Protein AF-A0A7C3JIB1-F1 (afdb_monomer_lite)

pLDDT: mean 74.87, std 16.01, range [36.19, 91.88]

Foldseek 3Di:
DDQAEPPPCQCVPDDVPFDKDWDADVVNSHTDHIDGDPDPPDDDDDDDDDDDDDPPDPCLVKFKWKFFFQDADLVQQKTFTQTDCGPPPDHGGTDIAREPPSCQVPPHDGGWIWIFIARPVRSHTDDIDTDD

Sequence (132 aa):
MGYRVDPPSLLEGLKSGDKVRFTIDVPKKAIVKIEKGTALAAASSPQPSQGTGAAAPAAQKTVVGEGKVVATVPASSQIVVEHGEIKGFMEAMTMGYPVDPPSLLEGLKFGDKVRFTIDVSKKAIVKIEKMK

Radius of gyration: 20.58 Å; chains: 1; bounding box: 49×37×48 Å

Structure (mmCIF, N/CA/C/O backbone):
data_AF-A0A7C3JIB1-F1
#
_entry.id   AF-A0A7C3JIB1-F1
#
loop_
_atom_site.group_PDB
_atom_site.id
_atom_site.type_symbol
_atom_site.label_atom_id
_atom_site.label_alt_id
_atom_site.label_comp_id
_atom_site.label_asym_id
_atom_site.label_entity_id
_atom_site.label_seq_id
_atom_site.pdbx_PDB_ins_code
_atom_site.Cartn_x
_atom_site.Cartn_y
_atom_site.Cartn_z
_atom_site.occupancy
_atom_site.B_iso_or_equiv
_atom_site.auth_seq_id
_atom_site.auth_comp_id
_atom_site.auth_asym_id
_atom_site.auth_atom_id
_atom_site.pdbx_PDB_model_num
ATOM 1 N N . MET A 1 1 ? 31.635 2.985 -2.087 1.00 51.03 1 MET A N 1
ATOM 2 C CA . MET A 1 1 ? 30.942 4.214 -2.536 1.00 51.03 1 MET A CA 1
ATOM 3 C C . MET A 1 1 ? 30.284 4.864 -1.327 1.00 51.03 1 MET A C 1
ATOM 5 O O . MET A 1 1 ? 29.254 4.375 -0.889 1.00 51.03 1 MET A O 1
ATOM 9 N N . GLY A 1 2 ? 30.904 5.880 -0.724 1.00 63.56 2 GLY A N 1
ATOM 10 C CA . GLY A 1 2 ? 30.287 6.621 0.383 1.00 63.56 2 GLY A CA 1
ATOM 11 C C . GLY A 1 2 ? 29.382 7.727 -0.156 1.00 63.56 2 GLY A C 1
ATOM 12 O O . GLY A 1 2 ? 29.767 8.415 -1.099 1.00 63.56 2 GLY A O 1
ATOM 13 N N . TYR A 1 3 ? 28.191 7.888 0.415 1.00 70.75 3 TYR A N 1
ATOM 14 C CA . TYR A 1 3 ? 27.325 9.030 0.126 1.00 70.75 3 TYR A CA 1
ATOM 15 C C . TYR A 1 3 ? 27.896 10.272 0.820 1.00 70.75 3 TYR A C 1
ATOM 17 O O . TYR A 1 3 ? 28.278 10.208 1.990 1.00 70.75 3 TYR A O 1
ATOM 25 N N . ARG A 1 4 ? 27.992 11.395 0.101 1.00 75.19 4 ARG A N 1
ATOM 26 C CA . ARG A 1 4 ? 28.371 12.682 0.703 1.00 75.19 4 ARG A CA 1
ATOM 27 C C . ARG A 1 4 ? 27.183 13.207 1.507 1.00 75.19 4 ARG A C 1
ATOM 29 O O . ARG A 1 4 ? 26.049 13.098 1.054 1.00 75.19 4 ARG A O 1
ATOM 36 N N . VAL A 1 5 ? 27.433 13.747 2.692 1.00 75.06 5 VAL A N 1
ATOM 37 C CA . VAL A 1 5 ? 26.408 14.431 3.488 1.00 75.06 5 VAL A CA 1
ATOM 38 C C . VAL A 1 5 ? 26.454 15.908 3.135 1.00 75.06 5 VAL A C 1
ATOM 40 O O . VAL A 1 5 ? 27.526 16.508 3.210 1.00 75.06 5 VAL A O 1
ATOM 43 N N . ASP A 1 6 ? 25.315 16.465 2.742 1.00 77.88 6 ASP A N 1
ATOM 44 C CA . ASP A 1 6 ? 25.183 17.873 2.383 1.00 77.88 6 ASP A CA 1
ATOM 45 C C . ASP A 1 6 ? 23.845 18.402 2.923 1.00 77.88 6 ASP A C 1
ATOM 47 O O . ASP A 1 6 ? 22.793 17.894 2.522 1.00 77.88 6 ASP A O 1
ATOM 51 N N . PRO A 1 7 ? 23.844 19.374 3.854 1.00 75.44 7 PRO A N 1
ATOM 52 C CA . PRO A 1 7 ? 24.993 20.084 4.435 1.00 75.44 7 PRO A CA 1
ATOM 53 C C . PRO A 1 7 ? 25.773 19.274 5.501 1.00 75.44 7 PRO A C 1
ATOM 55 O O . PRO A 1 7 ? 25.183 18.457 6.216 1.00 75.44 7 PRO A O 1
ATOM 58 N N . PRO A 1 8 ? 27.088 19.524 5.693 1.00 73.56 8 PRO A N 1
ATOM 59 C CA . PRO A 1 8 ? 27.924 18.794 6.659 1.00 73.56 8 PRO A CA 1
ATOM 60 C C . PRO A 1 8 ? 27.500 18.993 8.125 1.00 73.56 8 PRO A C 1
ATOM 62 O O . PRO A 1 8 ? 27.802 18.148 8.966 1.00 73.56 8 PRO A O 1
ATOM 65 N N . SER A 1 9 ? 26.736 20.047 8.429 1.00 76.69 9 SER A N 1
ATOM 66 C CA . SER A 1 9 ? 26.140 20.301 9.749 1.00 76.69 9 SER A CA 1
ATOM 67 C C . SER A 1 9 ? 25.200 19.184 10.219 1.00 76.69 9 SER A C 1
ATOM 69 O O . SER A 1 9 ? 24.930 19.065 11.407 1.00 76.69 9 SER A O 1
ATOM 71 N N . LEU A 1 10 ? 24.723 18.320 9.316 1.00 73.50 10 LEU A N 1
ATOM 72 C CA . LEU A 1 10 ? 23.921 17.148 9.680 1.00 73.50 10 LEU A CA 1
ATOM 73 C C . LEU A 1 10 ? 24.710 16.096 10.478 1.00 73.50 10 LEU A C 1
ATOM 75 O O . LEU A 1 10 ? 24.103 15.258 11.143 1.00 73.50 10 LEU A O 1
ATOM 79 N N . LEU A 1 11 ? 26.047 16.119 10.416 1.00 70.44 11 LEU A N 1
ATOM 80 C CA . LEU A 1 11 ? 26.894 15.282 11.270 1.00 70.44 11 LEU A CA 1
ATOM 81 C C . LEU A 1 11 ? 27.184 15.925 12.630 1.00 70.44 11 LEU A C 1
ATOM 83 O O . LEU A 1 11 ? 27.689 15.249 13.531 1.00 70.44 11 LEU A O 1
ATOM 87 N N . GLU A 1 12 ? 26.889 17.214 12.788 1.00 69.69 12 GLU A N 1
ATOM 88 C CA . GLU A 1 12 ? 27.233 17.978 13.978 1.00 69.69 12 GLU A CA 1
ATOM 89 C C . GLU A 1 12 ? 26.400 17.470 15.166 1.00 69.69 12 GLU A C 1
ATOM 91 O O . GLU A 1 12 ? 25.176 17.579 15.220 1.00 69.69 12 GLU A O 1
ATOM 96 N N . GLY A 1 13 ? 27.076 16.799 16.101 1.00 69.88 13 GLY A N 1
ATOM 97 C CA . GLY A 1 13 ? 26.459 16.175 17.271 1.00 69.88 13 GLY A CA 1
ATOM 98 C C . GLY A 1 13 ? 26.185 14.674 17.153 1.00 69.88 13 GLY A C 1
ATOM 99 O O . GLY A 1 13 ? 25.708 14.097 18.132 1.00 69.88 13 GLY A O 1
ATOM 100 N N . LEU A 1 14 ? 26.482 14.016 16.029 1.00 71.81 14 LEU A N 1
ATOM 101 C CA . LEU A 1 14 ? 26.458 12.551 15.950 1.00 71.81 14 LEU A CA 1
ATOM 102 C C . LEU A 1 14 ? 27.720 11.970 16.589 1.00 71.81 14 LEU A C 1
ATOM 104 O O . LEU A 1 14 ? 28.832 12.412 16.308 1.00 71.81 14 LEU A O 1
ATOM 108 N N . LYS A 1 15 ? 27.554 10.965 17.450 1.00 68.94 15 LYS A N 1
ATOM 109 C CA . LYS A 1 15 ? 28.667 10.271 18.107 1.00 68.94 15 LYS A CA 1
ATOM 110 C C . LYS A 1 15 ? 28.795 8.865 17.538 1.00 68.94 15 LYS A C 1
ATOM 112 O O . LYS A 1 15 ? 27.792 8.232 17.217 1.00 68.94 15 LYS A O 1
ATOM 117 N N . SER A 1 16 ? 30.019 8.360 17.423 1.00 62.34 16 SER A N 1
ATOM 118 C CA . SER A 1 16 ? 30.263 6.979 17.000 1.00 62.34 16 SER A CA 1
ATOM 119 C C . SER A 1 16 ? 29.493 6.010 17.905 1.00 62.34 16 SER A C 1
ATOM 121 O O . SER A 1 16 ? 29.715 5.996 19.115 1.00 62.34 16 SER A O 1
ATOM 123 N N . GLY A 1 17 ? 28.572 5.236 17.322 1.00 68.94 17 GLY A N 1
ATOM 124 C CA . GLY A 1 17 ? 27.663 4.335 18.044 1.00 68.94 17 GLY A CA 1
ATOM 125 C C . GLY A 1 17 ? 26.209 4.815 18.135 1.00 68.94 17 GLY A C 1
ATOM 126 O O . GLY A 1 17 ? 25.347 4.030 18.525 1.00 68.94 17 GLY A O 1
ATOM 127 N N . ASP A 1 18 ? 25.913 6.056 17.739 1.00 71.31 18 ASP A N 1
ATOM 128 C CA . ASP A 1 18 ? 24.545 6.577 17.680 1.00 71.31 18 ASP A CA 1
ATOM 129 C C . ASP A 1 18 ? 23.789 5.973 16.486 1.00 71.31 18 ASP A C 1
ATOM 131 O O . ASP A 1 18 ? 24.279 5.965 15.350 1.00 71.31 18 ASP A O 1
ATOM 135 N N . LYS A 1 19 ? 22.593 5.431 16.734 1.00 71.44 19 LYS A N 1
ATOM 136 C CA . LYS A 1 19 ? 21.740 4.911 15.662 1.00 71.44 19 LYS A CA 1
ATOM 137 C C . LYS A 1 19 ? 21.012 6.073 15.009 1.00 71.44 19 LYS A C 1
ATOM 139 O O . LYS A 1 19 ? 20.047 6.597 15.551 1.00 71.44 19 LYS A O 1
ATOM 144 N N . VAL A 1 20 ? 21.4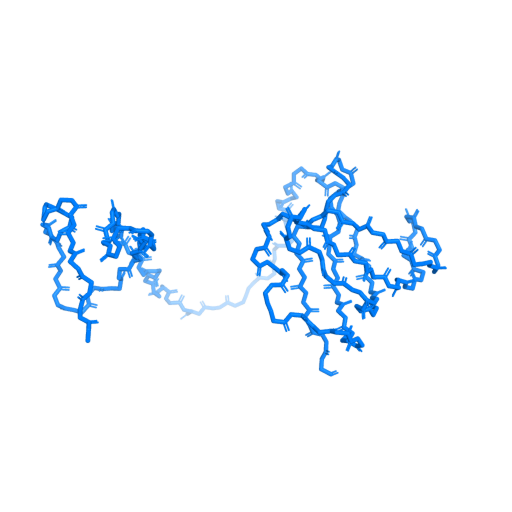51 6.443 13.815 1.00 77.38 20 VAL A N 1
ATOM 145 C CA . VAL A 1 20 ? 20.866 7.554 13.062 1.00 77.38 20 VAL A CA 1
ATOM 146 C C . VAL A 1 20 ? 20.005 7.045 11.919 1.00 77.38 20 VAL A C 1
ATOM 148 O O . VAL A 1 20 ? 20.341 6.058 11.263 1.00 77.38 20 VAL A O 1
ATOM 151 N N . ARG A 1 21 ? 18.899 7.742 11.658 1.00 79.00 21 ARG A N 1
ATOM 152 C CA . ARG A 1 21 ? 18.153 7.596 10.408 1.00 79.00 21 ARG A CA 1
ATOM 153 C C . ARG A 1 21 ? 18.648 8.659 9.434 1.00 79.00 21 ARG A C 1
ATOM 155 O O . ARG A 1 21 ? 18.713 9.834 9.786 1.00 79.00 21 ARG A O 1
ATOM 162 N N . PHE A 1 22 ? 19.006 8.259 8.220 1.00 80.38 22 PHE A N 1
ATOM 163 C CA . PHE A 1 22 ? 19.442 9.176 7.169 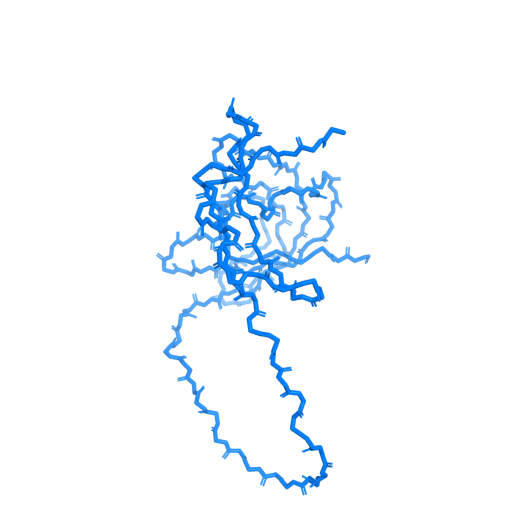1.00 80.38 22 PHE A CA 1
ATOM 164 C C . PHE A 1 22 ? 18.555 9.023 5.934 1.00 80.38 22 PHE A C 1
ATOM 166 O O . PHE A 1 22 ? 18.133 7.922 5.592 1.00 80.38 22 PHE A O 1
ATOM 173 N N . THR A 1 23 ? 18.258 10.141 5.276 1.00 82.12 23 THR A N 1
ATOM 174 C CA . THR A 1 23 ? 17.502 10.182 4.017 1.00 82.12 23 THR A CA 1
ATOM 175 C C . THR A 1 23 ? 18.466 10.496 2.880 1.00 82.12 23 THR A C 1
ATOM 177 O O . THR A 1 23 ? 19.150 11.523 2.917 1.00 82.12 23 THR A O 1
ATOM 180 N N . ILE A 1 24 ? 18.534 9.606 1.887 1.00 82.25 24 ILE A N 1
ATOM 181 C CA . ILE A 1 24 ? 19.384 9.767 0.702 1.00 82.25 24 ILE A CA 1
ATOM 182 C C . ILE A 1 24 ? 18.552 10.369 -0.429 1.00 82.25 24 ILE A C 1
ATOM 184 O O . ILE A 1 24 ? 17.537 9.803 -0.828 1.00 82.25 24 ILE A O 1
ATOM 188 N N . ASP A 1 25 ? 19.030 11.474 -0.992 1.00 79.19 25 ASP A N 1
ATOM 189 C CA . ASP A 1 25 ? 18.570 11.999 -2.269 1.00 79.19 25 ASP A CA 1
ATOM 190 C C . ASP A 1 25 ? 19.294 11.245 -3.396 1.00 79.19 25 ASP A C 1
ATOM 192 O O . ASP A 1 25 ? 20.471 11.475 -3.686 1.00 79.19 25 ASP A O 1
ATOM 196 N N . VAL A 1 26 ? 18.603 10.263 -3.983 1.00 78.81 26 VAL A N 1
ATOM 197 C CA . VAL A 1 26 ? 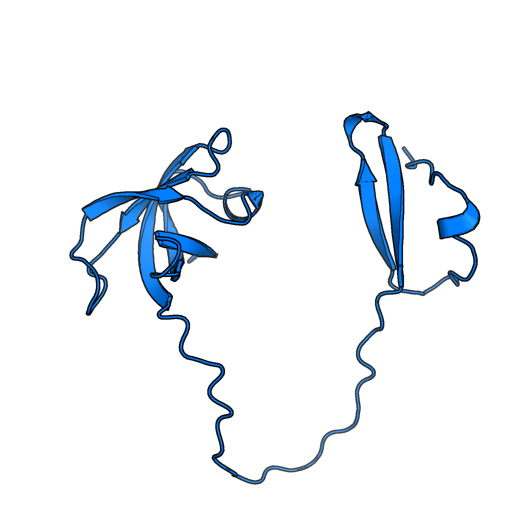19.121 9.403 -5.060 1.00 78.81 26 VAL A CA 1
ATOM 198 C C . VAL A 1 26 ? 19.599 10.193 -6.290 1.00 78.81 26 VAL A C 1
ATOM 200 O O . VAL A 1 26 ? 20.688 9.867 -6.773 1.00 78.81 26 VAL A O 1
ATOM 203 N N . PRO A 1 27 ? 18.887 11.228 -6.794 1.00 77.38 27 PRO A N 1
ATOM 204 C CA . PRO A 1 27 ? 19.362 11.968 -7.962 1.00 77.38 27 PRO A CA 1
ATOM 205 C C . PRO A 1 27 ? 20.649 12.756 -7.682 1.00 77.38 27 PRO A C 1
ATOM 207 O O . PRO A 1 27 ? 21.488 12.866 -8.574 1.00 77.38 27 PRO A O 1
ATOM 210 N N . LYS A 1 28 ? 20.862 13.240 -6.450 1.00 70.19 28 LYS A N 1
ATOM 211 C CA . LYS A 1 28 ? 22.097 13.946 -6.059 1.00 70.19 28 LYS A CA 1
ATOM 212 C C . LYS A 1 28 ? 23.158 13.054 -5.418 1.00 70.19 28 LYS A C 1
ATOM 214 O O . LYS A 1 28 ? 24.255 13.533 -5.138 1.00 70.19 28 LYS A O 1
ATOM 219 N N . LYS A 1 29 ? 22.870 11.768 -5.172 1.00 78.88 29 LYS A N 1
ATOM 220 C CA . LYS A 1 29 ? 23.751 10.842 -4.427 1.00 78.88 29 LYS A CA 1
ATOM 221 C C . LYS A 1 29 ? 24.239 11.433 -3.089 1.00 78.88 29 LYS A C 1
ATOM 223 O O . LYS A 1 29 ? 25.365 11.166 -2.659 1.00 78.88 29 LYS A O 1
ATOM 228 N N . ALA A 1 30 ? 23.386 12.206 -2.419 1.00 80.44 30 ALA A N 1
ATOM 229 C CA . ALA A 1 30 ? 23.735 12.931 -1.201 1.00 80.44 30 ALA A CA 1
ATOM 230 C C . ALA A 1 30 ? 22.767 12.621 -0.054 1.00 80.44 30 ALA A C 1
ATOM 232 O O . ALA A 1 30 ? 21.575 12.411 -0.269 1.00 80.44 30 ALA A O 1
ATOM 233 N N . ILE A 1 31 ? 23.276 12.591 1.176 1.00 80.88 31 ILE A N 1
ATOM 234 C CA . ILE A 1 31 ? 22.454 12.527 2.385 1.00 80.88 31 ILE A CA 1
ATOM 235 C C . ILE A 1 31 ? 22.015 13.953 2.709 1.00 80.88 31 ILE A C 1
ATOM 237 O O . ILE A 1 31 ? 22.845 14.776 3.085 1.00 80.88 31 ILE A O 1
ATOM 241 N N . VAL A 1 32 ? 20.716 14.213 2.569 1.00 83.81 32 VAL A N 1
ATOM 242 C CA . VAL A 1 32 ? 20.109 15.549 2.728 1.00 83.81 32 VAL A CA 1
ATOM 243 C C . VAL A 1 32 ? 19.435 15.743 4.083 1.00 83.81 32 VAL A C 1
ATOM 245 O O . VAL A 1 32 ? 19.028 16.849 4.434 1.00 83.81 32 VAL A O 1
ATOM 248 N N . LYS A 1 33 ? 19.285 14.666 4.862 1.00 79.38 33 LYS A N 1
ATOM 249 C CA . LYS A 1 33 ? 18.688 14.722 6.196 1.00 79.38 33 LYS A CA 1
ATOM 250 C C . LYS A 1 33 ? 19.223 13.600 7.069 1.00 79.38 33 LYS A C 1
ATOM 252 O O . LYS A 1 33 ? 19.218 12.442 6.651 1.00 79.38 33 LYS A O 1
ATOM 257 N N . ILE A 1 34 ? 19.651 13.943 8.280 1.00 77.12 34 ILE A N 1
ATOM 258 C CA . ILE A 1 34 ? 20.037 12.983 9.313 1.00 77.12 34 ILE A CA 1
ATOM 259 C C . ILE A 1 34 ? 19.275 13.334 10.581 1.00 77.12 34 ILE A C 1
ATOM 261 O O . ILE A 1 34 ? 19.255 14.486 11.000 1.00 77.12 34 ILE A O 1
ATOM 265 N N . GLU A 1 35 ? 18.635 12.343 11.185 1.00 73.69 35 GLU A N 1
ATOM 266 C CA . GLU A 1 35 ? 17.975 12.498 12.472 1.00 73.69 35 GLU A CA 1
ATOM 267 C C . GLU A 1 35 ? 18.498 11.427 13.426 1.00 73.69 35 GLU A C 1
ATOM 269 O O . GLU A 1 35 ? 18.639 10.255 13.061 1.00 73.69 35 GLU A O 1
ATOM 274 N N . LYS A 1 36 ? 18.794 11.835 14.661 1.00 66.88 36 LYS A N 1
ATOM 275 C CA . LYS A 1 36 ? 19.173 10.910 15.728 1.00 66.88 36 LYS A CA 1
ATOM 276 C C . LYS A 1 36 ? 17.979 10.023 16.041 1.00 66.88 36 LYS A C 1
ATOM 278 O O . LYS A 1 36 ? 16.922 10.514 16.434 1.00 66.88 36 LYS A O 1
ATOM 283 N N . GLY A 1 37 ? 18.137 8.721 15.838 1.00 58.75 37 GLY A N 1
ATOM 284 C CA . GLY A 1 37 ? 17.171 7.751 16.311 1.00 58.75 37 GLY A CA 1
ATOM 285 C C . GLY A 1 37 ? 17.330 7.657 17.816 1.00 58.75 37 GLY A C 1
ATOM 286 O O . GLY A 1 37 ? 18.260 7.019 18.300 1.00 58.75 37 GLY A O 1
ATOM 287 N N . THR A 1 38 ? 16.440 8.298 18.569 1.00 46.66 38 THR A N 1
ATOM 288 C CA . THR A 1 38 ? 16.309 8.023 19.996 1.00 46.66 38 THR A CA 1
ATOM 289 C C . THR A 1 38 ? 15.964 6.547 20.151 1.00 46.66 38 THR A C 1
ATOM 291 O O . THR A 1 38 ? 14.841 6.107 19.907 1.00 46.66 38 THR A O 1
ATOM 294 N N . ALA A 1 39 ? 16.969 5.750 20.505 1.00 45.84 39 ALA A N 1
ATOM 295 C CA . ALA A 1 39 ? 16.754 4.401 20.978 1.00 45.84 39 ALA A CA 1
ATOM 296 C C . ALA A 1 39 ? 15.833 4.500 22.200 1.00 45.84 39 ALA A C 1
ATOM 298 O O . ALA A 1 39 ? 16.177 5.169 23.176 1.00 45.84 39 ALA A O 1
ATOM 299 N N . LEU A 1 40 ? 14.660 3.861 22.131 1.00 38.97 40 LEU A N 1
ATOM 300 C CA . LEU A 1 40 ? 13.867 3.551 23.315 1.00 38.97 40 LEU A CA 1
ATOM 301 C C . LEU A 1 40 ? 14.793 2.813 24.284 1.00 38.97 40 LEU A C 1
ATOM 303 O O . LEU A 1 40 ? 15.150 1.655 24.065 1.00 38.97 40 LEU A O 1
ATOM 307 N N . ALA A 1 41 ? 15.229 3.521 25.321 1.00 38.34 41 ALA A N 1
ATOM 308 C CA . ALA A 1 41 ? 15.909 2.923 26.445 1.00 38.34 41 ALA A CA 1
ATOM 309 C C . ALA A 1 41 ? 14.945 1.921 27.087 1.00 38.34 41 ALA A C 1
ATOM 311 O O . ALA A 1 41 ? 13.810 2.253 27.432 1.00 38.34 41 ALA A O 1
ATOM 312 N N . ALA A 1 42 ? 15.415 0.683 27.206 1.00 43.53 42 ALA A N 1
ATOM 313 C CA . ALA A 1 42 ? 14.803 -0.346 28.016 1.00 43.53 42 ALA A CA 1
ATOM 314 C C . ALA A 1 42 ? 14.633 0.173 29.452 1.00 43.53 42 ALA A C 1
ATOM 316 O O . ALA A 1 42 ? 15.617 0.432 30.143 1.00 43.53 42 ALA A O 1
ATOM 317 N N . ALA A 1 43 ? 13.385 0.303 29.893 1.00 39.84 43 ALA A N 1
ATOM 318 C CA . ALA A 1 43 ? 13.034 0.383 31.299 1.00 39.84 43 ALA A CA 1
ATOM 319 C C . ALA A 1 43 ? 12.406 -0.961 31.692 1.00 39.84 43 ALA A C 1
ATOM 321 O O . ALA A 1 43 ? 11.349 -1.337 31.194 1.00 39.84 43 ALA A O 1
ATOM 322 N N . SER A 1 44 ? 13.155 -1.696 32.509 1.00 36.19 44 SER A N 1
ATOM 323 C CA . SER A 1 44 ? 12.771 -2.726 33.478 1.00 36.19 44 SER A CA 1
ATOM 324 C C . SER A 1 44 ? 11.382 -3.374 33.364 1.00 36.19 44 SER A C 1
ATOM 326 O O . SER A 1 44 ? 10.358 -2.756 33.627 1.00 36.19 44 SER A O 1
ATOM 328 N N . SER A 1 45 ? 11.366 -4.691 33.148 1.00 49.53 45 SER A N 1
ATOM 329 C CA . SER A 1 45 ? 10.347 -5.568 33.754 1.00 49.53 45 SER A CA 1
ATOM 330 C C . SER A 1 45 ? 10.757 -5.821 35.216 1.00 49.53 45 SER A C 1
ATOM 332 O O . SER A 1 45 ? 11.953 -6.017 35.443 1.00 49.53 45 SER 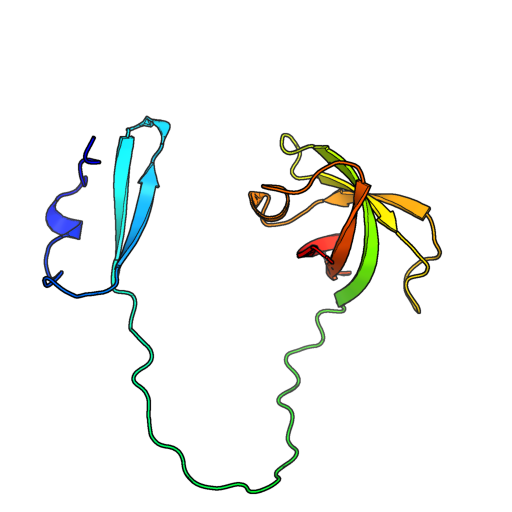A O 1
ATOM 334 N N . PRO A 1 46 ? 9.837 -5.817 36.204 1.00 51.38 46 PRO A N 1
ATOM 335 C CA . PRO A 1 46 ? 8.859 -6.900 36.298 1.00 51.38 46 PRO A CA 1
ATOM 336 C C . PRO A 1 46 ? 7.452 -6.488 36.793 1.00 51.38 46 PRO A C 1
ATOM 338 O O . PRO A 1 46 ? 7.297 -5.603 37.623 1.00 51.38 46 PRO A O 1
ATOM 341 N N . GLN A 1 47 ? 6.452 -7.236 36.319 1.00 38.75 47 GLN A N 1
ATOM 342 C CA . GLN A 1 47 ? 5.265 -7.757 37.025 1.00 38.75 47 GLN A CA 1
ATOM 343 C C . GLN A 1 47 ? 3.924 -7.579 36.289 1.00 38.75 47 GLN A C 1
ATOM 345 O O . GLN A 1 47 ? 3.646 -6.520 35.728 1.00 38.75 47 GLN A O 1
ATOM 350 N N . PRO A 1 48 ? 3.088 -8.637 36.294 1.00 59.88 48 PRO A N 1
ATOM 351 C CA . PRO A 1 48 ? 1.815 -8.684 35.598 1.00 59.88 48 PRO A CA 1
ATOM 352 C C . PRO A 1 48 ? 0.701 -8.133 36.490 1.00 59.88 48 PRO A C 1
ATOM 354 O O . PRO A 1 48 ? 0.539 -8.589 37.617 1.00 59.88 48 PRO A O 1
ATOM 357 N N . SER A 1 49 ? -0.112 -7.223 35.958 1.00 41.66 49 SER A N 1
ATOM 358 C CA . SER A 1 49 ? -1.447 -6.944 36.487 1.00 41.66 49 SER A CA 1
ATOM 359 C C . SER A 1 49 ? -2.360 -6.517 35.348 1.00 41.66 49 SER A C 1
ATOM 361 O O . SER A 1 49 ? -2.084 -5.574 34.611 1.00 41.66 49 SER A O 1
ATOM 363 N N . GLN A 1 50 ? -3.441 -7.276 35.207 1.00 51.38 50 GLN A N 1
ATOM 364 C CA . GLN A 1 50 ? -4.579 -6.995 34.347 1.00 51.38 50 GLN A CA 1
ATOM 365 C C . GLN A 1 50 ? -5.141 -5.597 34.630 1.00 51.38 50 GLN A C 1
ATOM 367 O O . GLN A 1 50 ? -5.273 -5.191 35.782 1.00 51.38 50 GLN A O 1
ATOM 372 N N . GLY A 1 51 ? -5.508 -4.894 33.563 1.00 39.44 51 GLY A N 1
ATOM 373 C CA . GLY A 1 51 ? -6.124 -3.575 33.621 1.00 39.44 51 GLY A CA 1
ATOM 374 C C . GLY A 1 51 ? -6.610 -3.156 32.243 1.00 39.44 51 GLY A C 1
ATOM 375 O O . GLY A 1 51 ? -5.978 -2.355 31.564 1.00 39.44 51 GLY A O 1
ATOM 376 N N . THR A 1 52 ? -7.712 -3.763 31.810 1.00 46.72 52 THR A N 1
ATOM 377 C CA . THR A 1 52 ? -8.514 -3.361 30.653 1.00 46.72 52 THR A CA 1
ATOM 378 C C . THR A 1 52 ? -8.806 -1.864 30.689 1.00 46.72 52 THR A C 1
ATOM 380 O O . THR A 1 52 ? -9.429 -1.363 31.620 1.00 46.72 52 THR A O 1
ATOM 383 N N . GLY A 1 53 ? -8.399 -1.168 29.636 1.00 36.88 53 GLY A N 1
ATOM 384 C CA . GLY A 1 53 ? -8.687 0.246 29.431 1.00 36.88 53 GLY A CA 1
ATOM 385 C C . GLY A 1 53 ? -8.094 0.705 28.115 1.00 36.88 53 GLY A C 1
ATOM 386 O O . GLY A 1 53 ? -7.232 1.574 28.084 1.00 36.88 53 GLY A O 1
ATOM 387 N N . ALA A 1 54 ? -8.505 0.035 27.037 1.00 41.66 54 ALA A N 1
ATOM 388 C CA . ALA A 1 54 ? -8.186 0.404 25.672 1.00 41.66 54 ALA A CA 1
ATOM 389 C C . ALA A 1 54 ? -8.466 1.898 25.463 1.00 41.66 54 ALA A C 1
ATOM 391 O O . ALA A 1 54 ? -9.618 2.323 25.383 1.00 41.66 54 ALA A O 1
ATOM 392 N N . ALA A 1 55 ? -7.403 2.687 25.330 1.00 39.34 55 ALA A N 1
ATOM 393 C CA . ALA A 1 55 ? -7.475 3.906 24.554 1.00 39.34 55 ALA A CA 1
ATOM 394 C C . ALA A 1 55 ? -7.783 3.455 23.124 1.00 39.34 55 ALA A C 1
ATOM 396 O O . ALA A 1 55 ? -6.881 3.062 22.392 1.00 39.34 55 ALA A O 1
ATOM 397 N N . ALA A 1 56 ? -9.066 3.403 22.767 1.00 46.16 56 ALA A N 1
ATOM 398 C CA . ALA A 1 56 ? -9.483 3.305 21.383 1.00 46.16 56 ALA A CA 1
ATOM 399 C C . ALA A 1 56 ? -9.031 4.609 20.712 1.00 46.16 56 ALA A C 1
ATOM 401 O O . ALA A 1 56 ? -9.604 5.662 21.011 1.00 46.16 56 ALA A O 1
ATOM 402 N N . PRO A 1 57 ? -8.005 4.599 19.840 1.00 43.69 57 PRO A N 1
ATOM 403 C CA . PRO A 1 57 ? -7.832 5.741 18.972 1.00 43.69 57 PRO A CA 1
ATOM 404 C C . PRO A 1 57 ? -9.045 5.747 18.039 1.00 43.69 57 PRO A C 1
ATOM 406 O O . PRO A 1 57 ? -9.506 4.685 17.615 1.00 43.69 57 PRO A O 1
ATOM 409 N N . ALA A 1 58 ? -9.594 6.938 17.793 1.00 41.94 58 ALA A N 1
ATOM 410 C CA . ALA A 1 58 ? -10.715 7.187 16.895 1.00 41.94 58 ALA A CA 1
ATOM 411 C C . ALA A 1 58 ? -10.731 6.180 15.741 1.00 41.94 58 ALA A C 1
ATOM 413 O O . ALA A 1 58 ? -9.736 6.067 15.023 1.00 41.94 58 ALA A O 1
ATOM 414 N N . ALA A 1 59 ? -11.828 5.425 15.630 1.00 50.34 59 ALA A N 1
ATOM 415 C CA . ALA A 1 59 ? -11.994 4.333 14.685 1.00 50.34 59 ALA A CA 1
ATOM 416 C C . ALA A 1 59 ? -11.862 4.846 13.244 1.00 50.34 59 ALA A C 1
ATOM 418 O O . ALA A 1 59 ? -12.851 5.107 12.562 1.00 50.34 59 ALA A O 1
ATOM 419 N N . GLN A 1 60 ? -10.623 4.980 12.772 1.00 53.16 60 GLN A N 1
ATOM 420 C CA . GLN A 1 60 ? -10.301 4.922 11.361 1.00 53.16 60 GLN A CA 1
ATOM 421 C C . GLN A 1 60 ? -10.852 3.577 10.930 1.00 53.16 60 GLN A C 1
ATOM 423 O O . GLN A 1 60 ? -10.367 2.530 11.375 1.00 53.16 60 GLN A O 1
ATOM 428 N N . LYS A 1 61 ? -11.965 3.614 10.194 1.00 71.81 61 LYS A N 1
ATOM 429 C CA . LYS A 1 61 ? -12.667 2.417 9.757 1.00 71.81 61 LYS A CA 1
ATOM 430 C C . LYS A 1 61 ? -11.740 1.767 8.747 1.00 71.81 61 LYS A C 1
ATOM 432 O O . LYS A 1 61 ? -11.724 2.118 7.578 1.00 71.81 61 LYS A O 1
ATOM 437 N N . THR A 1 62 ? -10.855 0.935 9.259 1.00 82.69 62 THR A N 1
ATOM 438 C CA . THR A 1 62 ? -9.884 0.182 8.498 1.00 82.69 62 THR A CA 1
ATOM 439 C C . THR A 1 62 ? -10.401 -1.235 8.450 1.00 82.69 62 THR A C 1
ATOM 441 O O . THR A 1 62 ? -10.868 -1.784 9.449 1.00 82.69 62 THR A O 1
ATOM 444 N N . VAL A 1 63 ? -10.385 -1.805 7.261 1.00 86.38 63 VAL A N 1
ATOM 445 C CA . VAL A 1 63 ? -10.825 -3.174 7.029 1.00 86.38 63 VAL A CA 1
ATOM 446 C C . VAL A 1 63 ? -9.616 -3.977 6.614 1.00 86.38 63 VAL A C 1
ATOM 448 O O . VAL A 1 63 ? -8.756 -3.503 5.871 1.00 86.38 63 VAL A O 1
ATOM 451 N N . VAL A 1 64 ? -9.520 -5.186 7.146 1.00 86.56 64 VAL A N 1
ATOM 452 C CA . VAL A 1 64 ? -8.412 -6.082 6.845 1.00 86.56 64 VAL A CA 1
ATOM 453 C C . VAL A 1 64 ? -8.911 -7.095 5.836 1.00 86.56 64 VAL A C 1
ATOM 455 O O . VAL A 1 64 ? -9.855 -7.828 6.120 1.00 86.56 64 VAL A O 1
ATOM 458 N N . GLY A 1 65 ? -8.283 -7.106 4.667 1.00 87.12 65 GLY A N 1
ATOM 459 C CA . GLY A 1 65 ? -8.522 -8.077 3.616 1.00 87.12 65 GLY A CA 1
ATOM 460 C C . GLY A 1 65 ? -7.326 -9.000 3.447 1.00 87.12 65 GLY A C 1
ATOM 461 O O . GLY A 1 65 ? -6.187 -8.661 3.772 1.00 87.12 65 GLY A O 1
ATOM 462 N N . GLU A 1 66 ? -7.596 -10.186 2.932 1.00 89.62 66 GLU A N 1
ATOM 463 C CA . GLU A 1 66 ? -6.577 -11.136 2.510 1.00 89.62 66 GLU A CA 1
ATOM 464 C C . GLU A 1 66 ? -6.769 -11.388 1.024 1.00 89.62 66 GLU A C 1
ATOM 466 O O . GLU A 1 66 ? -7.895 -11.465 0.529 1.00 89.62 66 GLU A O 1
ATOM 471 N N . GLY A 1 67 ? -5.667 -11.481 0.294 1.00 89.81 67 GLY A N 1
ATOM 472 C CA . GLY A 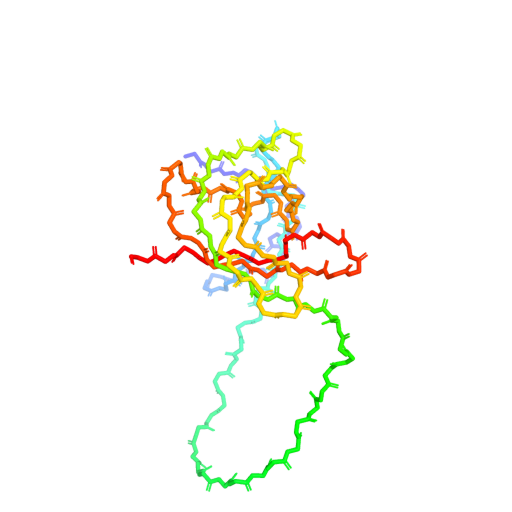1 67 ? -5.723 -11.665 -1.141 1.00 89.81 67 GLY A CA 1
ATOM 473 C C . GLY A 1 67 ? -4.410 -12.115 -1.733 1.00 89.81 67 GLY A C 1
ATOM 474 O O . GLY A 1 67 ? -3.398 -12.268 -1.052 1.00 89.81 67 GLY A O 1
ATOM 475 N N . LYS A 1 68 ? -4.444 -12.340 -3.035 1.00 91.88 68 LYS A N 1
ATOM 476 C CA . LYS A 1 68 ? -3.305 -12.718 -3.845 1.00 91.88 68 LYS A CA 1
ATOM 477 C C . LYS A 1 68 ? -2.948 -11.562 -4.764 1.00 91.88 68 LYS A C 1
ATOM 479 O O . LYS A 1 68 ? -3.809 -10.996 -5.430 1.00 91.88 68 LYS A O 1
ATOM 484 N N . VAL A 1 69 ? -1.673 -11.207 -4.816 1.00 91.50 69 VAL A N 1
ATOM 485 C CA . VAL A 1 69 ? -1.185 -10.166 -5.719 1.00 91.50 69 VAL A CA 1
ATOM 486 C C . VAL A 1 69 ? -1.298 -10.660 -7.157 1.00 91.50 69 VAL A C 1
ATOM 488 O O . VAL A 1 69 ? -0.702 -11.670 -7.525 1.00 91.50 69 VAL A O 1
ATOM 491 N N . VAL A 1 70 ? -2.050 -9.930 -7.974 1.00 91.19 70 VAL A N 1
ATOM 492 C CA . VAL A 1 70 ? -2.203 -10.184 -9.412 1.00 91.19 70 VAL A CA 1
ATOM 493 C C . VAL A 1 70 ? -1.304 -9.250 -10.212 1.00 91.19 70 VAL A C 1
ATOM 495 O O . VAL A 1 70 ? -0.746 -9.658 -11.216 1.00 91.19 70 VAL A O 1
ATOM 498 N N . ALA A 1 71 ? -1.110 -8.004 -9.787 1.00 88.69 71 ALA A N 1
ATOM 499 C CA . ALA A 1 71 ? -0.148 -7.097 -10.411 1.00 88.69 71 ALA A CA 1
ATOM 500 C C . ALA A 1 71 ? 0.195 -5.940 -9.472 1.00 88.69 71 ALA A C 1
ATOM 502 O O . ALA A 1 71 ? -0.608 -5.562 -8.625 1.00 88.69 71 ALA A O 1
ATOM 503 N N . THR A 1 72 ? 1.360 -5.326 -9.650 1.00 86.81 72 THR A N 1
ATOM 504 C CA . THR A 1 72 ? 1.728 -4.066 -8.994 1.00 86.81 72 THR A CA 1
ATOM 505 C C . THR A 1 72 ? 1.966 -3.006 -10.065 1.00 86.81 72 THR A C 1
ATOM 507 O O . THR A 1 72 ? 2.618 -3.257 -11.076 1.00 86.81 72 THR A O 1
ATOM 510 N N . VAL A 1 73 ? 1.418 -1.811 -9.858 1.00 87.44 73 VAL A N 1
ATOM 511 C CA . VAL A 1 73 ? 1.569 -0.642 -10.733 1.00 87.44 73 VAL A CA 1
ATOM 512 C C . VAL A 1 73 ? 2.257 0.462 -9.923 1.00 87.44 73 VAL A C 1
ATOM 514 O O . VAL A 1 73 ? 1.602 1.392 -9.446 1.00 87.44 73 VAL A O 1
ATOM 517 N N . PRO A 1 74 ? 3.586 0.375 -9.729 1.00 80.81 74 PRO A N 1
ATOM 518 C CA . PRO A 1 74 ? 4.326 1.331 -8.905 1.00 80.81 74 PRO A CA 1
ATOM 519 C C . PRO A 1 74 ? 4.273 2.760 -9.460 1.00 80.81 74 PRO A C 1
ATOM 521 O O . PRO A 1 74 ? 4.310 3.708 -8.686 1.00 80.81 74 PRO A O 1
ATOM 524 N N . ALA A 1 75 ? 4.104 2.927 -10.778 1.00 82.81 75 ALA A N 1
ATOM 525 C CA . ALA A 1 75 ? 3.961 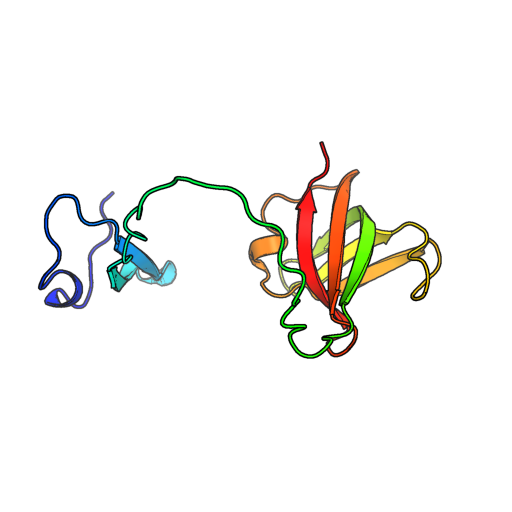4.237 -11.421 1.00 82.81 75 ALA A CA 1
ATOM 526 C C . ALA A 1 75 ? 2.733 5.032 -10.937 1.00 82.81 75 ALA A C 1
ATOM 528 O O . ALA A 1 75 ? 2.746 6.259 -10.967 1.00 82.81 75 ALA A O 1
ATOM 529 N N . SER A 1 76 ? 1.684 4.339 -10.489 1.00 82.31 76 SER A N 1
ATOM 530 C CA . SER A 1 76 ? 0.447 4.942 -9.978 1.00 82.31 76 SER A CA 1
ATOM 531 C C . SER A 1 76 ? 0.211 4.613 -8.506 1.00 82.31 76 SER A C 1
ATOM 533 O O . SER A 1 76 ? -0.893 4.820 -8.009 1.00 82.31 76 SER A O 1
ATOM 535 N N . SER A 1 77 ? 1.220 4.061 -7.820 1.00 87.31 77 SER A N 1
ATOM 536 C CA . SER A 1 77 ? 1.101 3.571 -6.444 1.00 87.31 77 SER A CA 1
ATOM 537 C C . SER A 1 77 ? -0.110 2.651 -6.258 1.00 87.31 77 SER A C 1
ATOM 539 O O . SER A 1 77 ? -0.818 2.755 -5.267 1.00 87.31 77 SER A O 1
ATOM 541 N N . GLN A 1 78 ? -0.396 1.773 -7.222 1.00 88.38 78 GLN A N 1
ATOM 542 C CA . GLN A 1 78 ? -1.588 0.921 -7.207 1.00 88.38 78 GLN A CA 1
ATOM 543 C C . GLN A 1 78 ? -1.199 -0.557 -7.212 1.00 88.38 78 GLN A C 1
ATOM 545 O O . GLN A 1 78 ? -0.212 -0.948 -7.831 1.00 88.38 78 GLN A O 1
ATOM 550 N N . ILE A 1 79 ? -1.989 -1.402 -6.558 1.00 89.25 79 ILE A N 1
ATOM 551 C CA . ILE A 1 79 ? -1.848 -2.857 -6.597 1.00 89.25 79 ILE A CA 1
ATOM 552 C C . ILE A 1 79 ? -3.143 -3.495 -7.061 1.00 89.25 79 ILE A C 1
ATOM 554 O O . ILE A 1 79 ? -4.214 -3.151 -6.579 1.00 89.25 79 ILE A O 1
ATOM 558 N N . VAL A 1 80 ? -3.046 -4.435 -7.989 1.00 91.31 80 VAL A N 1
ATOM 559 C CA . VAL A 1 80 ? -4.146 -5.321 -8.350 1.00 91.31 80 VAL A CA 1
ATOM 560 C C . VAL A 1 80 ? -4.018 -6.562 -7.489 1.00 91.31 80 VAL A C 1
ATOM 562 O O . VAL A 1 80 ? -3.055 -7.323 -7.615 1.00 91.31 80 VAL A O 1
ATOM 565 N N . VAL A 1 81 ? -4.985 -6.752 -6.601 1.00 90.75 81 VAL A N 1
ATOM 566 C CA . VAL A 1 81 ? -5.083 -7.942 -5.761 1.00 90.75 81 VAL A CA 1
ATOM 567 C C . VAL A 1 81 ? -6.403 -8.642 -6.036 1.00 90.75 81 VAL A C 1
ATOM 569 O O . VAL A 1 81 ? -7.450 -8.009 -6.159 1.00 90.75 81 VAL A O 1
ATOM 572 N N . GLU A 1 82 ? -6.337 -9.960 -6.136 1.00 91.44 82 GLU A N 1
ATOM 573 C CA . GLU A 1 82 ? -7.495 -10.835 -6.038 1.00 91.44 82 GLU A CA 1
ATOM 574 C C . GLU A 1 82 ? -7.736 -11.062 -4.555 1.00 91.44 82 GLU A C 1
ATOM 576 O O . GLU A 1 82 ? -7.000 -11.807 -3.906 1.00 91.44 82 GLU A O 1
ATOM 581 N N . HIS A 1 83 ? -8.696 -10.345 -3.987 1.00 86.69 83 HIS A N 1
ATOM 582 C CA . HIS A 1 83 ? -9.010 -10.494 -2.579 1.00 86.69 83 HIS A CA 1
ATOM 583 C C . HIS A 1 83 ? -10.117 -11.511 -2.363 1.00 86.69 83 HIS A C 1
ATOM 585 O O . HIS A 1 83 ? -10.997 -11.681 -3.202 1.00 86.69 83 HIS A O 1
ATOM 591 N N . GLY A 1 84 ? -10.056 -12.186 -1.218 1.00 85.06 84 GLY A N 1
ATOM 592 C CA . GLY A 1 84 ? -11.142 -13.021 -0.733 1.00 85.06 84 GLY A CA 1
ATOM 593 C C . GLY A 1 84 ? -12.292 -12.189 -0.169 1.00 85.06 84 GLY A C 1
ATOM 594 O O . GLY A 1 84 ? -12.304 -10.957 -0.247 1.00 85.06 84 GLY A O 1
ATOM 595 N N . GLU A 1 85 ? -13.257 -12.878 0.432 1.00 85.00 85 GLU A N 1
ATOM 596 C CA . GLU A 1 85 ? -14.346 -12.233 1.161 1.00 85.00 85 GLU A CA 1
ATOM 597 C C . GLU A 1 85 ? -13.793 -11.443 2.358 1.00 85.00 85 GLU A C 1
ATOM 599 O O . GLU A 1 85 ? -13.207 -11.995 3.290 1.00 85.00 85 GLU A O 1
ATOM 604 N N . ILE A 1 86 ? -14.006 -10.130 2.333 1.00 80.69 86 ILE A N 1
ATOM 605 C CA . ILE A 1 86 ? -13.715 -9.205 3.423 1.00 80.69 86 ILE A CA 1
ATOM 606 C C . ILE A 1 86 ? -15.019 -8.976 4.186 1.00 80.69 86 ILE A C 1
ATOM 608 O O . ILE A 1 86 ? -15.862 -8.161 3.794 1.00 80.69 86 ILE A O 1
ATOM 612 N N . LYS A 1 87 ? -15.186 -9.691 5.302 1.00 75.12 87 LYS A N 1
ATOM 613 C CA . LYS A 1 87 ? -16.393 -9.613 6.139 1.00 75.12 87 LYS A CA 1
ATOM 614 C C . LYS A 1 87 ? -16.723 -8.169 6.523 1.00 75.12 87 LYS A C 1
ATOM 616 O O . LYS A 1 87 ? -15.941 -7.496 7.190 1.00 75.12 87 LYS A O 1
ATOM 621 N N . GLY A 1 88 ? -17.913 -7.715 6.124 1.00 71.31 88 GLY A N 1
ATOM 622 C CA . GLY A 1 88 ? -18.408 -6.367 6.417 1.00 71.31 88 GLY A CA 1
ATOM 623 C C . GLY A 1 88 ? -17.877 -5.264 5.494 1.00 71.31 88 GLY A C 1
ATOM 624 O O . GLY A 1 88 ? -18.106 -4.091 5.788 1.00 71.31 88 GLY A O 1
ATOM 625 N N . PHE A 1 89 ? -17.191 -5.615 4.400 1.00 73.19 89 PHE A N 1
ATOM 626 C CA . PHE A 1 89 ? -16.721 -4.654 3.402 1.00 73.19 89 PHE A CA 1
ATOM 627 C C . PHE A 1 89 ? -17.059 -5.070 1.966 1.00 73.19 89 PHE A C 1
ATOM 629 O O . PHE A 1 89 ? -17.809 -4.349 1.313 1.00 73.19 89 PHE A O 1
ATOM 636 N N . MET A 1 90 ? -16.527 -6.202 1.479 1.00 79.88 90 MET A N 1
ATOM 637 C CA . MET A 1 90 ? -16.640 -6.645 0.077 1.00 79.88 90 MET A CA 1
ATOM 638 C C . MET A 1 90 ? -16.480 -8.166 -0.064 1.00 79.88 90 MET A C 1
ATOM 640 O O . MET A 1 90 ? -15.760 -8.786 0.711 1.00 79.88 90 MET A O 1
ATOM 644 N N . GLU A 1 91 ? -17.113 -8.759 -1.075 1.00 83.00 91 GLU A N 1
ATOM 645 C CA . GLU A 1 91 ? -16.956 -10.178 -1.437 1.00 83.00 91 GLU A CA 1
ATOM 646 C C . GLU A 1 91 ? -15.632 -10.439 -2.177 1.00 83.00 91 GLU A C 1
ATOM 648 O O . GLU A 1 91 ? -14.878 -9.508 -2.456 1.00 83.00 91 GLU A O 1
ATOM 653 N N . ALA A 1 92 ? -15.326 -11.702 -2.488 1.00 85.62 92 ALA A N 1
ATOM 654 C CA . ALA A 1 92 ? -14.103 -12.045 -3.207 1.00 85.62 92 ALA A CA 1
ATOM 655 C C . ALA A 1 92 ? -14.118 -11.487 -4.643 1.00 85.62 92 ALA A C 1
ATOM 657 O O . ALA A 1 92 ? -14.944 -11.892 -5.460 1.00 85.62 92 ALA A O 1
ATOM 658 N N . MET A 1 93 ? -13.201 -10.570 -4.962 1.00 89.81 93 MET A N 1
ATOM 659 C CA . MET A 1 93 ? -13.055 -10.014 -6.309 1.00 89.81 93 MET A CA 1
ATOM 660 C C . MET A 1 93 ? -11.625 -9.546 -6.593 1.00 89.81 93 MET A C 1
ATOM 662 O O . MET A 1 93 ? -10.818 -9.315 -5.691 1.00 89.81 93 MET A O 1
ATOM 666 N N . THR A 1 94 ? -11.326 -9.348 -7.875 1.00 89.88 94 THR A N 1
ATOM 667 C CA . THR A 1 94 ? -10.050 -8.785 -8.325 1.00 89.88 94 THR A CA 1
ATOM 668 C C . THR A 1 94 ? -10.203 -7.298 -8.580 1.00 89.88 94 THR A C 1
ATOM 670 O O . THR A 1 94 ? -10.893 -6.889 -9.512 1.00 89.88 94 THR A O 1
ATOM 673 N N . MET A 1 95 ? -9.548 -6.480 -7.755 1.00 88.31 95 MET A N 1
ATOM 674 C CA . MET A 1 95 ? -9.639 -5.025 -7.849 1.00 88.31 95 MET A CA 1
ATOM 675 C C . MET A 1 95 ? -8.281 -4.357 -7.626 1.00 88.31 95 MET A C 1
ATOM 677 O O . MET A 1 95 ? -7.418 -4.845 -6.892 1.00 88.31 95 MET A O 1
ATOM 681 N N . GLY A 1 96 ? -8.093 -3.229 -8.312 1.00 88.12 96 GLY A N 1
ATOM 682 C CA . GLY A 1 96 ? -6.961 -2.335 -8.117 1.00 88.12 96 GLY A CA 1
ATOM 683 C C . GLY A 1 96 ? -7.195 -1.405 -6.930 1.00 88.12 96 GLY A C 1
ATOM 684 O O . GLY A 1 96 ? -8.151 -0.636 -6.950 1.00 88.12 96 GLY A O 1
ATOM 685 N N . TYR A 1 97 ? -6.313 -1.437 -5.936 1.00 88.31 97 TYR A N 1
ATOM 686 C CA . TYR A 1 97 ? -6.337 -0.527 -4.795 1.00 88.31 97 TYR A CA 1
ATOM 687 C C . TYR A 1 97 ? -5.117 0.395 -4.814 1.00 88.31 97 TYR A C 1
ATOM 689 O O . TYR A 1 97 ? -4.000 -0.087 -5.032 1.00 88.31 97 TYR A O 1
ATOM 697 N N . PRO A 1 98 ? -5.289 1.706 -4.577 1.00 90.12 98 PRO A N 1
ATOM 698 C CA . PRO A 1 98 ? -4.164 2.592 -4.325 1.00 90.12 98 PRO A CA 1
ATOM 699 C C . PRO A 1 98 ? -3.492 2.194 -3.008 1.00 90.12 98 PRO A C 1
ATOM 701 O O . PRO A 1 98 ? -4.150 1.758 -2.064 1.00 90.12 98 PRO A O 1
ATOM 704 N N . VAL A 1 99 ? -2.177 2.336 -2.948 1.00 89.06 99 VAL A N 1
ATOM 705 C CA . VAL A 1 99 ? -1.327 1.947 -1.827 1.00 89.06 99 VAL A CA 1
ATOM 706 C C . VAL A 1 99 ? -0.534 3.159 -1.382 1.00 89.06 99 VAL A C 1
ATOM 708 O O . VAL A 1 99 ? 0.155 3.791 -2.182 1.00 89.06 99 VAL A O 1
ATOM 711 N N . ASP A 1 100 ? -0.622 3.467 -0.096 1.00 85.62 100 ASP A N 1
ATOM 712 C CA . ASP A 1 100 ? 0.083 4.586 0.510 1.00 85.62 100 ASP A CA 1
ATOM 713 C C . ASP A 1 100 ? 0.702 4.131 1.839 1.00 85.62 100 ASP A C 1
ATOM 715 O O . ASP A 1 100 ? -0.037 3.791 2.766 1.00 85.62 100 ASP A O 1
ATOM 719 N N . PRO A 1 101 ? 2.041 4.087 1.963 1.00 85.50 101 PRO A N 1
ATOM 720 C CA . PRO A 1 101 ? 3.042 4.549 0.996 1.00 85.50 101 PRO A CA 1
ATOM 721 C C . PRO A 1 101 ? 3.331 3.545 -0.146 1.00 85.50 101 PRO A C 1
ATOM 723 O O . PRO A 1 101 ? 3.253 2.331 0.067 1.00 85.50 101 PRO A O 1
ATOM 726 N N . PRO A 1 102 ? 3.780 4.014 -1.332 1.00 81.62 102 PRO A N 1
ATOM 727 C CA . PRO A 1 102 ? 4.112 3.156 -2.478 1.00 81.62 102 PRO A CA 1
ATOM 728 C C . PRO A 1 102 ? 5.223 2.143 -2.192 1.00 81.62 102 PRO A C 1
ATOM 730 O O . PRO A 1 102 ? 5.288 1.109 -2.852 1.00 81.62 102 PRO A O 1
ATOM 733 N N . SER A 1 103 ? 6.058 2.386 -1.178 1.00 84.31 103 SER A N 1
ATOM 734 C CA . SER A 1 103 ? 7.079 1.433 -0.736 1.00 84.31 103 SER A CA 1
ATOM 735 C C . SER A 1 103 ? 6.517 0.094 -0.260 1.00 84.31 103 SER A C 1
ATOM 737 O O . SER A 1 103 ? 7.234 -0.899 -0.255 1.00 84.31 103 SER A O 1
ATOM 739 N N . LEU A 1 104 ? 5.228 0.017 0.086 1.00 84.00 104 LEU A N 1
ATOM 740 C CA . LEU A 1 104 ? 4.567 -1.257 0.389 1.00 84.00 104 LEU A CA 1
ATOM 741 C C . LEU A 1 104 ? 4.449 -2.177 -0.841 1.00 84.00 104 LEU A C 1
ATOM 743 O O . LEU A 1 104 ? 4.264 -3.380 -0.683 1.00 84.00 104 LEU A O 1
ATOM 747 N N . LEU A 1 105 ? 4.550 -1.629 -2.058 1.00 83.25 105 LEU A N 1
ATOM 748 C CA . LEU A 1 105 ? 4.565 -2.397 -3.307 1.00 83.25 105 LEU A CA 1
ATOM 749 C C . LEU A 1 105 ? 5.931 -3.040 -3.575 1.00 83.25 105 LEU A C 1
ATOM 751 O O . LEU A 1 105 ? 6.029 -3.986 -4.361 1.00 83.25 105 LEU A O 1
ATOM 755 N N . GLU A 1 106 ? 6.991 -2.518 -2.953 1.00 80.44 106 GLU A N 1
ATOM 756 C CA . GLU A 1 106 ? 8.359 -2.969 -3.173 1.00 80.44 106 GLU A CA 1
ATOM 757 C C . GLU A 1 106 ? 8.547 -4.370 -2.573 1.00 80.44 106 GLU A C 1
ATOM 759 O O . GLU A 1 106 ? 8.396 -4.596 -1.376 1.00 80.44 106 GLU A O 1
ATOM 764 N N . GLY A 1 107 ? 8.865 -5.345 -3.427 1.00 79.50 107 GLY A N 1
ATOM 765 C CA . GLY A 1 107 ? 9.065 -6.739 -3.015 1.00 79.50 107 GLY A CA 1
ATOM 766 C C . GLY A 1 107 ? 7.824 -7.632 -3.107 1.00 79.50 107 GLY A C 1
ATOM 767 O O . GLY A 1 107 ? 7.939 -8.839 -2.873 1.00 79.50 107 GLY A O 1
ATOM 768 N N . LEU A 1 108 ? 6.670 -7.092 -3.511 1.00 84.19 108 LEU A N 1
ATOM 769 C CA . LEU A 1 108 ? 5.501 -7.894 -3.873 1.00 84.19 108 LEU A CA 1
ATOM 770 C C . LEU A 1 108 ? 5.655 -8.466 -5.285 1.00 84.19 108 LEU A C 1
ATOM 772 O O . LEU A 1 108 ? 6.117 -7.788 -6.204 1.00 84.19 108 LEU A O 1
ATOM 776 N N . LYS A 1 109 ? 5.259 -9.727 -5.464 1.00 81.00 109 LYS A N 1
ATOM 777 C CA . LYS A 1 109 ? 5.309 -10.424 -6.755 1.00 81.00 109 LYS A CA 1
ATOM 778 C C . LYS A 1 109 ? 3.947 -10.973 -7.136 1.00 81.00 109 LYS A C 1
ATOM 780 O O . LYS A 1 109 ? 3.103 -11.213 -6.282 1.00 81.00 109 LYS A O 1
ATOM 785 N N . PHE A 1 110 ? 3.759 -11.220 -8.430 1.00 85.94 110 PHE A N 1
ATOM 786 C CA . PHE A 1 110 ? 2.617 -11.986 -8.910 1.00 85.94 110 PHE A CA 1
ATOM 787 C C . PHE A 1 110 ? 2.509 -13.305 -8.142 1.00 85.94 110 PHE A C 1
ATOM 789 O O . PHE A 1 110 ? 3.464 -14.078 -8.063 1.00 85.94 110 PHE A O 1
ATOM 796 N N . GLY A 1 111 ? 1.327 -13.560 -7.606 1.00 85.88 111 GLY A N 1
ATOM 797 C CA . GLY A 1 111 ? 0.983 -14.789 -6.925 1.00 85.88 111 GLY A CA 1
ATOM 798 C C . GLY A 1 111 ? 1.256 -14.818 -5.426 1.00 85.88 111 GLY A C 1
ATOM 799 O O . GLY A 1 111 ? 0.894 -15.808 -4.791 1.00 85.88 111 GLY A O 1
ATOM 800 N N . ASP A 1 112 ? 1.823 -13.754 -4.860 1.00 88.62 112 ASP A N 1
ATOM 801 C CA . ASP A 1 112 ? 2.037 -13.648 -3.421 1.00 88.62 112 ASP A CA 1
ATOM 802 C C . ASP A 1 112 ? 0.720 -13.530 -2.663 1.00 88.62 112 ASP A C 1
ATOM 804 O O . ASP A 1 112 ? -0.118 -12.694 -3.004 1.00 88.62 112 ASP A O 1
ATOM 808 N N . LYS A 1 113 ? 0.549 -14.330 -1.609 1.00 90.19 113 LYS A N 1
ATOM 809 C CA . LYS A 1 113 ? -0.543 -14.111 -0.663 1.00 90.19 113 LYS A CA 1
ATOM 810 C C . LYS A 1 113 ? -0.146 -12.981 0.266 1.00 90.19 113 LYS A C 1
ATOM 812 O O . LYS A 1 113 ? 0.913 -13.005 0.884 1.00 90.19 113 LYS A O 1
ATOM 817 N N . VAL A 1 114 ? -1.001 -11.983 0.363 1.00 90.12 114 VAL A N 1
ATOM 818 C CA . VAL A 1 114 ? -0.790 -10.808 1.191 1.00 90.12 114 VAL A CA 1
ATOM 819 C C . VAL A 1 114 ? -2.038 -10.535 2.008 1.00 90.12 114 VAL A C 1
ATOM 821 O O . VAL A 1 114 ? -3.168 -10.653 1.537 1.00 90.12 114 VAL A O 1
ATOM 824 N N . ARG A 1 115 ? -1.818 -10.127 3.247 1.00 89.56 115 ARG A N 1
ATOM 825 C CA . ARG A 1 115 ? -2.826 -9.536 4.107 1.00 89.56 115 ARG A CA 1
ATOM 826 C C . ARG A 1 115 ? -2.656 -8.030 4.049 1.00 89.56 115 ARG A C 1
ATOM 828 O O . ARG A 1 115 ? -1.564 -7.528 4.289 1.00 89.56 115 ARG A O 1
ATOM 835 N N . PHE A 1 116 ? -3.705 -7.305 3.704 1.00 89.50 116 PHE A N 1
ATOM 836 C CA . PHE A 1 116 ? -3.651 -5.861 3.530 1.00 89.50 116 PHE A CA 1
ATOM 837 C C . PHE A 1 116 ? -4.730 -5.167 4.360 1.00 89.50 116 PHE A C 1
ATOM 839 O O . PHE A 1 116 ? -5.812 -5.705 4.591 1.00 89.50 116 PHE A O 1
ATOM 846 N N . THR A 1 117 ? -4.436 -3.953 4.809 1.00 89.12 117 THR A N 1
ATOM 847 C CA . THR A 1 117 ? -5.377 -3.112 5.549 1.00 89.12 117 THR A CA 1
ATOM 848 C C . THR A 1 117 ? -5.777 -1.939 4.673 1.00 89.12 117 THR A C 1
ATOM 850 O O . THR A 1 117 ? -4.927 -1.127 4.310 1.00 89.12 117 THR A O 1
ATOM 853 N N . ILE A 1 118 ? -7.064 -1.844 4.352 1.00 87.88 118 ILE A N 1
ATOM 854 C CA . ILE A 1 118 ? -7.649 -0.730 3.607 1.00 87.88 118 ILE A CA 1
ATOM 855 C C . ILE A 1 118 ? -8.183 0.285 4.605 1.00 87.88 118 ILE A C 1
ATOM 857 O O . ILE A 1 118 ? -8.980 -0.055 5.477 1.00 87.88 118 ILE A O 1
ATOM 861 N N . ASP A 1 119 ? -7.795 1.541 4.442 1.00 87.56 119 ASP A N 1
ATOM 862 C CA . ASP A 1 119 ? -8.470 2.662 5.077 1.00 87.56 119 ASP A CA 1
ATOM 863 C C . ASP A 1 119 ? -9.735 3.005 4.284 1.00 87.56 119 ASP A C 1
ATOM 865 O O . ASP A 1 119 ? -9.654 3.405 3.123 1.00 87.56 119 ASP A O 1
ATOM 869 N N . VAL A 1 120 ? -10.919 2.828 4.880 1.00 80.88 120 VAL A N 1
ATOM 870 C CA . VAL A 1 120 ? -12.206 3.035 4.188 1.00 80.88 120 VAL A CA 1
ATOM 871 C C . VAL A 1 120 ? -12.437 4.511 3.851 1.00 80.88 120 VAL A C 1
ATOM 873 O O . VAL A 1 120 ? -13.124 4.809 2.876 1.00 80.88 120 VAL A O 1
ATOM 876 N N . SER A 1 121 ? -11.828 5.435 4.600 1.00 80.62 121 SER A N 1
ATOM 877 C CA . SER A 1 121 ? -11.942 6.876 4.342 1.00 80.62 121 SER A CA 1
ATOM 878 C C . SER A 1 121 ? -11.192 7.269 3.070 1.00 80.62 121 SER A C 1
ATOM 880 O O . SER A 1 121 ? -11.691 8.061 2.275 1.00 80.62 121 SER A O 1
ATOM 882 N N . LYS A 1 122 ? -10.003 6.692 2.861 1.00 77.88 122 LYS A N 1
ATOM 883 C CA . LYS A 1 122 ? -9.149 6.947 1.690 1.00 77.88 122 LYS A CA 1
ATOM 884 C C . LYS A 1 122 ? -9.336 5.943 0.552 1.00 77.88 122 LYS A C 1
ATOM 886 O O . LYS A 1 122 ? -8.821 6.172 -0.538 1.00 77.88 122 LYS A O 1
ATOM 891 N N . LYS A 1 123 ? -10.025 4.824 0.807 1.00 80.00 123 LYS A N 1
ATOM 892 C CA . LYS A 1 123 ? -10.072 3.632 -0.061 1.00 80.00 123 LYS A CA 1
ATOM 893 C C . LYS A 1 123 ? -8.676 3.190 -0.517 1.00 80.00 123 LYS A C 1
ATOM 895 O O . LYS A 1 123 ? -8.497 2.748 -1.648 1.00 80.00 123 LYS A O 1
ATOM 900 N N . ALA A 1 124 ? -7.695 3.328 0.371 1.00 86.69 124 ALA A N 1
ATOM 901 C CA . ALA A 1 124 ? -6.294 3.057 0.088 1.00 86.69 124 ALA A CA 1
ATOM 902 C C . ALA A 1 124 ? -5.743 2.020 1.057 1.00 86.69 124 ALA A C 1
ATOM 904 O O . ALA A 1 124 ? -6.086 2.008 2.240 1.00 86.69 124 ALA A O 1
ATOM 905 N N . ILE A 1 125 ? -4.874 1.153 0.554 1.00 88.75 125 ILE A N 1
ATOM 906 C CA . ILE A 1 125 ? -4.141 0.205 1.373 1.00 88.75 125 ILE A CA 1
ATOM 907 C C . ILE A 1 125 ? -3.036 0.959 2.106 1.00 88.75 125 ILE A C 1
ATOM 909 O O . ILE A 1 125 ? -2.119 1.493 1.487 1.00 88.75 125 ILE A O 1
ATOM 913 N N . VAL A 1 126 ? -3.127 0.965 3.432 1.00 89.31 126 VAL A N 1
ATOM 914 C CA . VAL A 1 126 ? -2.171 1.633 4.329 1.00 89.31 126 VAL A CA 1
ATOM 915 C C . VAL A 1 126 ? -1.166 0.665 4.949 1.00 89.31 126 VAL A C 1
ATOM 917 O O . VAL A 1 126 ? -0.203 1.073 5.596 1.00 89.31 126 VAL A O 1
ATOM 920 N N . LYS A 1 127 ? -1.392 -0.643 4.784 1.00 88.69 127 LYS A N 1
ATOM 921 C CA . LYS A 1 127 ? -0.517 -1.692 5.309 1.00 88.69 127 LYS A CA 1
ATOM 922 C C . LYS A 1 127 ? -0.633 -2.957 4.469 1.00 88.69 127 LYS A C 1
ATOM 924 O O . LYS A 1 127 ? -1.744 -3.356 4.136 1.00 88.69 127 LYS A O 1
ATOM 929 N N . ILE A 1 128 ? 0.500 -3.585 4.156 1.00 89.19 128 ILE A N 1
ATOM 930 C CA . ILE A 1 128 ? 0.574 -4.872 3.453 1.00 89.19 128 ILE A CA 1
ATOM 931 C C . ILE A 1 128 ? 1.547 -5.778 4.204 1.00 89.19 128 ILE A C 1
ATOM 933 O O . ILE A 1 128 ? 2.662 -5.372 4.522 1.00 89.19 128 ILE A O 1
ATOM 937 N N . GLU A 1 129 ? 1.125 -7.006 4.473 1.00 88.44 129 GLU A N 1
ATOM 938 C CA . GLU A 1 129 ? 1.911 -8.061 5.099 1.00 88.44 129 GLU A CA 1
ATOM 939 C C . GLU A 1 129 ? 1.899 -9.292 4.197 1.00 88.44 129 GLU A C 1
ATOM 941 O O . GLU A 1 129 ? 0.856 -9.885 3.928 1.00 88.44 129 GLU A O 1
ATOM 946 N N . LYS A 1 130 ? 3.075 -9.683 3.710 1.00 85.56 130 LYS A N 1
ATOM 947 C CA . LYS A 1 130 ? 3.235 -10.895 2.912 1.00 85.56 130 LYS A CA 1
ATOM 948 C C . LYS A 1 130 ? 3.056 -12.132 3.789 1.00 85.56 130 LYS A C 1
ATOM 950 O O . LYS A 1 130 ? 3.765 -12.304 4.780 1.00 85.56 130 LYS A O 1
ATOM 955 N N . MET A 1 131 ? 2.126 -12.993 3.401 1.00 80.44 131 MET A N 1
ATOM 956 C CA . MET A 1 131 ? 1.910 -14.289 4.028 1.00 80.44 131 MET A CA 1
ATOM 957 C C . MET A 1 131 ? 2.827 -15.318 3.366 1.00 80.44 131 MET A C 1
ATOM 959 O O . MET A 1 131 ? 2.918 -15.383 2.141 1.00 80.44 131 MET A O 1
ATOM 963 N N . LYS A 1 132 ? 3.559 -16.064 4.198 1.00 61.75 132 LYS A N 1
ATOM 964 C CA . LYS A 1 132 ? 4.453 -17.147 3.768 1.00 61.75 132 LYS A CA 1
ATOM 965 C C . LYS A 1 132 ? 3.677 -18.364 3.286 1.00 61.75 132 LYS A C 1
ATOM 967 O O . LYS A 1 132 ? 2.616 -18.652 3.881 1.00 61.75 132 LYS A O 1
#

Secondary structure (DSSP, 8-state):
-PPEESSGGGGTT--TT--EEEEEETTTTEEEEEEE-------------------------EEEEEEEEEEEEGGGTEEEEEE--BTTTB-SEEEEEEBSSGGGGTT--TT-EEEEEEETTTTEEEEEEE--